Protein AF-A0A846DRZ0-F1 (afdb_monomer_lite)

Secondary structure (DSSP, 8-state):
------------SS----HHHHHHHHTT-HHHHHHHHHHHHHHHTT-TTTSS--HHHHHT--HHHHHHH-

Foldseek 3Di:
DDPPPPPLPQDDPQPQDCVVLVVCVVVVVVVVNVVVLLVRLCVQLVVNPPSDDDPVSVVPRDPSNVVSSD

Sequence (70 aa):
MDDYSTPVNLKSDVGADYCKLRDLLAAKKFKEADQERRRVMLIVALVDTKGYFNYKDIEQFPCTDLRTID

Structure (mmCIF, N/CA/C/O backbone):
data_AF-A0A846DRZ0-F1
#
_entry.id   AF-A0A846DRZ0-F1
#
loop_
_atom_site.group_PDB
_atom_site.id
_atom_site.type_symbol
_atom_site.label_atom_id
_atom_site.label_alt_id
_atom_site.label_comp_id
_atom_site.label_asym_id
_atom_site.label_entity_id
_atom_site.label_seq_id
_atom_site.pdbx_PDB_ins_code
_atom_site.Cartn_x
_atom_site.Cartn_y
_atom_site.Cartn_z
_atom_site.occupancy
_atom_site.B_iso_or_equiv
_atom_site.auth_seq_id
_atom_site.auth_comp_id
_atom_site.auth_asym_id
_atom_site.auth_atom_id
_atom_site.pdbx_PDB_model_num
ATOM 1 N N . MET A 1 1 ? -32.299 0.136 8.120 1.00 48.78 1 MET A N 1
ATOM 2 C CA . MET A 1 1 ? -31.617 1.332 7.572 1.00 48.78 1 MET A CA 1
ATOM 3 C C . MET A 1 1 ? -30.354 0.770 6.998 1.00 48.78 1 MET A C 1
ATOM 5 O O . MET A 1 1 ? -29.409 0.497 7.727 1.00 48.78 1 MET A O 1
ATOM 9 N N . ASP A 1 2 ? -30.498 0.320 5.767 1.00 45.31 2 ASP A N 1
ATOM 10 C CA . ASP A 1 2 ? -29.743 -0.822 5.293 1.00 45.31 2 ASP A CA 1
ATOM 11 C C . ASP A 1 2 ? -28.406 -0.296 4.805 1.00 45.31 2 ASP A C 1
ATOM 13 O O . ASP A 1 2 ? -28.348 0.572 3.933 1.00 45.31 2 ASP A O 1
ATOM 17 N N . ASP A 1 3 ? -27.357 -0.771 5.470 1.00 53.88 3 ASP A N 1
ATOM 18 C CA . ASP A 1 3 ? -25.957 -0.617 5.112 1.00 53.88 3 ASP A CA 1
ATOM 19 C C . ASP A 1 3 ? -25.766 -1.249 3.730 1.00 53.88 3 ASP A C 1
ATOM 21 O O . ASP A 1 3 ? -25.367 -2.404 3.588 1.00 53.88 3 ASP A O 1
ATOM 25 N N . TYR A 1 4 ? -26.160 -0.521 2.683 1.00 52.50 4 TYR A N 1
ATOM 26 C CA . TYR A 1 4 ? -25.739 -0.805 1.324 1.00 52.50 4 TYR A CA 1
ATOM 27 C C . TYR A 1 4 ? -24.240 -0.541 1.303 1.00 52.50 4 TYR A C 1
ATOM 29 O O . TYR A 1 4 ? -23.785 0.544 0.944 1.00 52.50 4 TYR A O 1
ATOM 37 N N . SER A 1 5 ? -23.493 -1.556 1.739 1.00 58.31 5 SER A N 1
ATOM 38 C CA . SER A 1 5 ? -22.090 -1.746 1.436 1.00 58.31 5 SER A CA 1
ATOM 39 C C . SER A 1 5 ? -21.997 -1.693 -0.082 1.00 58.31 5 SER A C 1
ATOM 41 O O . SER A 1 5 ? -22.246 -2.671 -0.790 1.00 58.31 5 SER A O 1
ATOM 43 N N . THR A 1 6 ? -21.771 -0.489 -0.602 1.00 54.69 6 THR A N 1
ATOM 44 C CA . THR A 1 6 ? -21.412 -0.303 -1.992 1.00 54.69 6 THR A CA 1
ATOM 45 C C . THR A 1 6 ? -20.206 -1.205 -2.199 1.00 54.69 6 THR A C 1
ATOM 47 O O . THR A 1 6 ? -1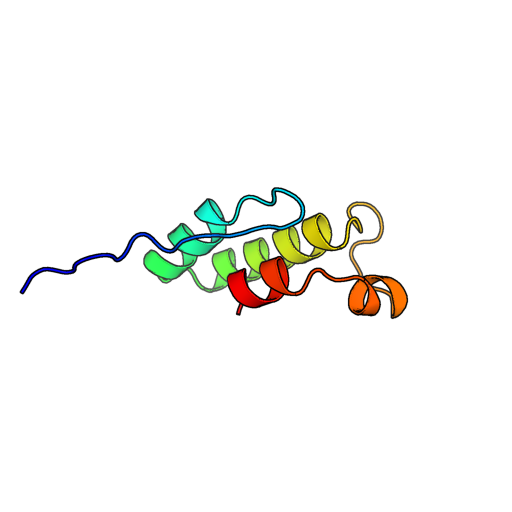9.252 -1.122 -1.419 1.00 54.69 6 THR A O 1
ATOM 50 N N . PRO A 1 7 ? -20.241 -2.134 -3.169 1.00 60.31 7 PRO A N 1
ATOM 51 C CA . PRO A 1 7 ? -19.076 -2.949 -3.438 1.00 60.31 7 PRO A CA 1
ATOM 52 C C . PRO A 1 7 ? -17.959 -1.977 -3.794 1.00 60.31 7 PRO A C 1
ATOM 54 O O . PRO A 1 7 ? -18.007 -1.321 -4.837 1.00 60.31 7 PRO A O 1
ATOM 57 N N . VAL A 1 8 ? -17.004 -1.818 -2.874 1.00 70.06 8 VAL A N 1
ATOM 58 C CA . VAL A 1 8 ? -15.831 -0.984 -3.098 1.00 70.06 8 VAL A CA 1
ATOM 59 C C . VAL A 1 8 ? -15.170 -1.576 -4.329 1.00 70.06 8 VAL A C 1
ATOM 6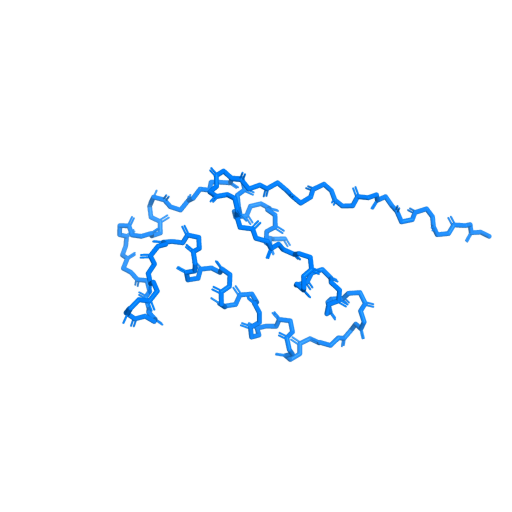1 O O . VAL A 1 8 ? -14.720 -2.723 -4.315 1.00 70.06 8 VAL A O 1
ATOM 64 N N . ASN A 1 9 ? -15.213 -0.832 -5.431 1.00 81.38 9 ASN A N 1
ATOM 65 C CA . ASN A 1 9 ? -14.598 -1.254 -6.673 1.00 81.38 9 ASN A CA 1
ATOM 66 C C . ASN A 1 9 ? -13.089 -1.065 -6.511 1.00 81.38 9 ASN A C 1
ATOM 68 O O . ASN A 1 9 ? -12.561 0.013 -6.777 1.00 81.38 9 ASN A O 1
ATOM 72 N N . LEU A 1 10 ? -12.436 -2.098 -5.980 1.00 89.88 10 LEU A N 1
ATOM 73 C CA . LEU A 1 10 ? -11.002 -2.139 -5.729 1.00 89.88 10 LEU A CA 1
ATOM 74 C C . LEU A 1 10 ? -10.283 -2.318 -7.068 1.00 89.88 10 LEU A C 1
ATOM 76 O O . LEU A 1 10 ? -10.100 -3.438 -7.543 1.00 89.88 10 LEU A O 1
ATOM 80 N N . LYS A 1 11 ? -9.939 -1.200 -7.708 1.00 93.88 11 LYS A N 1
ATOM 81 C CA . LYS A 1 11 ? -9.246 -1.196 -8.998 1.00 93.88 11 LYS A CA 1
ATOM 82 C C . LYS A 1 11 ? -7.738 -1.275 -8.802 1.00 93.88 11 LYS A C 1
ATOM 84 O O . LYS A 1 11 ? -7.204 -0.698 -7.859 1.00 93.88 11 LYS A O 1
ATOM 89 N N . SER A 1 12 ? -7.066 -1.931 -9.737 1.00 94.38 12 SER A N 1
ATOM 90 C CA . SER A 1 12 ? -5.610 -2.006 -9.794 1.00 94.38 12 SER A CA 1
ATOM 91 C C . SER A 1 12 ? -5.158 -2.023 -11.248 1.00 94.38 12 SER A C 1
ATOM 93 O O . SER A 1 12 ? -5.710 -2.792 -12.037 1.00 94.38 12 SER A O 1
ATOM 95 N N . ASP A 1 13 ? -4.153 -1.219 -11.592 1.00 94.19 13 ASP A N 1
ATOM 96 C CA . ASP A 1 13 ? -3.504 -1.272 -12.908 1.00 94.19 13 ASP A CA 1
ATOM 97 C C . ASP A 1 13 ? -2.479 -2.419 -12.977 1.00 94.19 13 ASP A C 1
ATOM 99 O O . ASP A 1 13 ? -2.129 -2.879 -14.064 1.00 94.19 13 ASP A O 1
ATOM 103 N N . VAL A 1 14 ? -2.026 -2.917 -11.820 1.00 91.81 14 VAL A N 1
ATOM 104 C CA . VAL A 1 14 ? -1.022 -3.992 -11.697 1.00 91.81 14 VAL A CA 1
ATOM 105 C C . VAL A 1 14 ? -1.596 -5.325 -11.201 1.00 91.81 14 VAL A C 1
ATOM 107 O O . VAL A 1 14 ? -0.863 -6.301 -11.061 1.00 91.81 14 VAL A O 1
ATOM 110 N N . GLY A 1 15 ? -2.904 -5.393 -10.941 1.00 91.31 15 GLY A N 1
ATOM 111 C CA . GLY A 1 15 ? -3.583 -6.591 -10.436 1.00 91.31 15 GLY A CA 1
ATOM 112 C C . GLY A 1 15 ? -3.358 -6.880 -8.945 1.00 91.31 15 GLY A C 1
ATOM 113 O O . GLY A 1 15 ? -3.481 -8.031 -8.527 1.00 91.31 15 GLY A O 1
ATOM 114 N N . ALA A 1 16 ? -3.023 -5.870 -8.140 1.00 92.25 16 ALA A N 1
ATOM 115 C CA . ALA A 1 16 ? -2.897 -5.985 -6.692 1.00 92.25 16 ALA A CA 1
ATOM 116 C C . ALA A 1 16 ? -4.245 -6.311 -6.019 1.00 92.25 16 ALA A C 1
ATOM 118 O O . ALA A 1 16 ? -5.293 -5.771 -6.378 1.00 92.25 16 ALA A O 1
ATOM 119 N N . ASP A 1 17 ? -4.205 -7.183 -5.007 1.00 93.19 17 ASP A N 1
ATOM 120 C CA . ASP A 1 17 ? -5.375 -7.540 -4.204 1.00 93.19 17 ASP A CA 1
ATOM 121 C C . ASP A 1 17 ? -5.478 -6.662 -2.948 1.00 93.19 17 ASP A C 1
ATOM 123 O O . ASP A 1 17 ? -4.658 -6.741 -2.031 1.00 93.19 17 ASP A O 1
ATOM 127 N N . TYR A 1 18 ? -6.533 -5.851 -2.898 1.00 95.06 18 TYR A N 1
ATOM 128 C CA . TYR A 1 18 ? -6.844 -4.956 -1.784 1.00 95.06 18 TYR A CA 1
ATOM 129 C C . TYR A 1 18 ? -7.903 -5.508 -0.823 1.00 95.06 18 TYR A C 1
ATOM 131 O O . TYR A 1 18 ? -8.246 -4.835 0.153 1.00 95.06 18 TYR A O 1
ATOM 139 N N . CYS A 1 19 ? -8.444 -6.708 -1.062 1.00 94.31 19 CYS A N 1
ATOM 140 C CA . CYS A 1 19 ? -9.551 -7.249 -0.270 1.00 94.31 19 CYS A CA 1
ATOM 141 C C . CYS A 1 19 ? -9.179 -7.355 1.208 1.00 94.31 19 CYS A C 1
ATOM 143 O O . CYS A 1 19 ? -9.944 -6.937 2.074 1.00 94.31 19 CYS A O 1
ATOM 145 N N . LYS A 1 20 ? -7.962 -7.823 1.502 1.00 95.38 20 LYS A N 1
ATOM 146 C CA . LYS A 1 20 ? -7.480 -7.930 2.880 1.00 95.38 20 LYS A CA 1
ATOM 147 C C . LYS A 1 20 ? -7.369 -6.566 3.563 1.00 95.38 20 LYS A C 1
ATOM 149 O O . LYS A 1 20 ? -7.762 -6.441 4.720 1.00 95.38 20 LYS A O 1
ATOM 154 N N . LEU A 1 21 ? -6.868 -5.547 2.862 1.00 95.44 21 LEU A N 1
ATOM 155 C CA . LEU A 1 21 ? -6.793 -4.187 3.399 1.00 95.44 21 LEU A CA 1
ATOM 156 C C . LEU A 1 21 ? -8.199 -3.655 3.716 1.00 95.44 21 LEU A C 1
ATOM 158 O O . LEU A 1 21 ? -8.439 -3.200 4.834 1.00 95.44 21 LEU A O 1
ATOM 162 N N . ARG A 1 22 ? -9.143 -3.796 2.776 1.00 94.81 22 ARG A N 1
ATOM 163 C CA . ARG A 1 22 ? -10.558 -3.440 2.967 1.00 94.81 22 ARG A CA 1
ATOM 164 C C . ARG A 1 22 ? -11.152 -4.134 4.194 1.00 94.81 22 ARG A C 1
ATOM 166 O O . ARG A 1 22 ? -11.782 -3.476 5.018 1.00 94.81 22 ARG A O 1
ATOM 173 N N . ASP A 1 23 ? -10.946 -5.440 4.332 1.00 95.44 23 ASP A N 1
ATOM 174 C CA . ASP A 1 23 ? -11.546 -6.233 5.408 1.00 95.44 23 ASP A CA 1
ATOM 175 C C . ASP A 1 23 ? -10.989 -5.844 6.785 1.00 95.44 23 ASP A C 1
ATOM 177 O O . ASP A 1 23 ? -11.733 -5.770 7.766 1.00 95.44 23 ASP A O 1
ATOM 181 N N . LEU A 1 24 ? -9.691 -5.533 6.867 1.00 96.94 24 LEU A N 1
ATOM 182 C CA . LEU A 1 24 ? -9.065 -5.041 8.097 1.00 96.94 24 LEU A CA 1
ATOM 183 C C . LEU A 1 24 ? -9.591 -3.654 8.486 1.00 96.94 24 LEU A C 1
ATOM 185 O O . LEU A 1 24 ? -9.873 -3.423 9.664 1.00 96.94 24 LEU A O 1
ATOM 189 N N . LEU A 1 25 ? -9.776 -2.759 7.510 1.00 94.56 25 LEU A N 1
ATOM 190 C CA . LEU A 1 25 ? -10.368 -1.437 7.729 1.00 94.56 25 LEU A CA 1
ATOM 191 C C . LEU A 1 25 ? -11.829 -1.544 8.189 1.00 94.56 25 LEU A C 1
ATOM 193 O O . LEU A 1 25 ? -12.198 -0.931 9.192 1.00 94.56 25 LEU A O 1
ATOM 197 N N . ALA A 1 26 ? -12.636 -2.381 7.531 1.00 94.00 26 ALA A N 1
ATOM 198 C CA . ALA A 1 26 ? -14.027 -2.636 7.911 1.00 94.00 26 ALA A CA 1
ATOM 199 C C . ALA A 1 26 ? -14.142 -3.218 9.332 1.00 94.00 26 ALA A C 1
ATOM 201 O O . ALA A 1 26 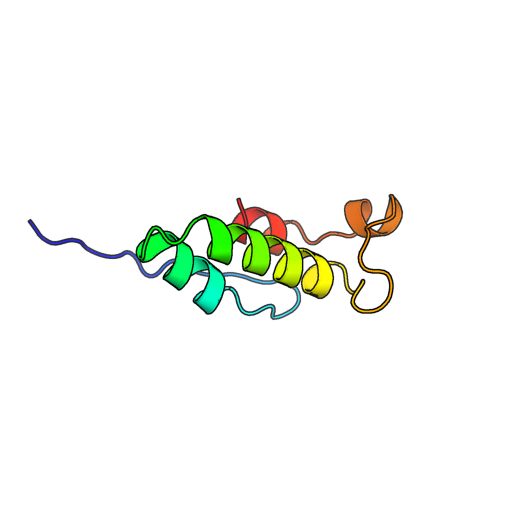? -15.023 -2.835 10.103 1.00 94.00 26 ALA A O 1
ATOM 202 N N . ALA A 1 27 ? -13.202 -4.085 9.721 1.00 96.12 27 ALA A N 1
ATOM 203 C CA . ALA A 1 27 ? -13.107 -4.645 11.068 1.00 96.12 27 ALA A CA 1
ATOM 204 C C . ALA A 1 27 ? -12.481 -3.690 12.108 1.00 96.12 27 ALA A C 1
ATOM 206 O O . ALA A 1 27 ? -12.301 -4.092 13.259 1.00 96.12 27 ALA A O 1
ATOM 207 N N . LYS A 1 28 ? -12.127 -2.450 11.729 1.00 95.62 28 LYS A N 1
ATOM 208 C CA . LYS A 1 28 ? -11.441 -1.449 12.575 1.00 95.62 28 LYS A CA 1
ATOM 209 C C . LYS A 1 28 ? -10.102 -1.933 13.154 1.00 95.62 28 LYS A C 1
ATOM 211 O O . LYS A 1 28 ? -9.653 -1.465 14.201 1.00 95.62 28 LYS A O 1
ATOM 216 N N . LYS A 1 29 ? -9.434 -2.862 12.466 1.00 97.75 29 LYS A N 1
ATOM 217 C CA . LYS A 1 29 ? -8.112 -3.396 12.824 1.00 97.75 29 LYS A CA 1
ATOM 218 C C . LYS A 1 29 ? -7.008 -2.517 12.242 1.00 97.75 29 LYS A C 1
ATOM 220 O O . LYS A 1 29 ? -6.280 -2.924 11.342 1.00 97.75 29 LYS A O 1
ATOM 225 N N . PHE A 1 30 ? -6.913 -1.277 12.723 1.00 96.00 30 PHE A N 1
ATOM 226 C CA . PHE A 1 30 ? -6.049 -0.252 12.120 1.00 96.00 30 PHE A CA 1
ATOM 227 C C . PHE A 1 30 ? -4.563 -0.622 12.122 1.00 96.00 30 PHE A C 1
ATOM 229 O O . PHE A 1 30 ? -3.860 -0.352 11.156 1.00 96.00 30 PHE A O 1
ATOM 236 N N . LYS A 1 31 ? -4.085 -1.301 13.172 1.00 97.31 31 LYS A N 1
ATOM 237 C CA . LYS A 1 31 ? -2.684 -1.731 13.261 1.00 97.31 31 LYS A CA 1
ATOM 238 C C . LYS A 1 31 ? -2.332 -2.731 12.157 1.00 97.31 31 LYS A C 1
ATOM 240 O O . LYS A 1 31 ? -1.275 -2.631 11.541 1.00 97.31 31 LYS A O 1
ATOM 245 N N . GLU A 1 32 ? -3.202 -3.702 11.921 1.00 97.75 32 GLU A N 1
ATOM 246 C CA . GLU A 1 32 ? -3.047 -4.698 10.868 1.00 97.75 32 GLU A CA 1
ATOM 247 C C . GLU A 1 32 ? -3.288 -4.089 9.482 1.00 97.75 32 GLU A C 1
ATOM 249 O O . GLU A 1 32 ? -2.575 -4.429 8.539 1.00 97.75 32 GLU A O 1
ATOM 254 N N . ALA A 1 33 ? -4.241 -3.162 9.357 1.00 96.75 33 ALA A N 1
ATOM 255 C CA . ALA A 1 33 ? -4.487 -2.427 8.120 1.00 96.75 33 ALA A CA 1
ATOM 256 C C . ALA A 1 33 ? -3.256 -1.611 7.695 1.00 96.75 33 ALA A C 1
ATOM 258 O O . ALA A 1 33 ? -2.878 -1.658 6.532 1.00 96.75 33 ALA A O 1
ATOM 259 N N . ASP A 1 34 ? -2.559 -0.955 8.626 1.00 96.06 34 ASP A N 1
ATOM 260 C CA . ASP A 1 34 ? -1.306 -0.237 8.346 1.00 96.06 34 ASP A CA 1
ATOM 261 C C . ASP A 1 34 ? -0.186 -1.164 7.850 1.00 96.06 34 ASP A C 1
ATOM 263 O O . ASP A 1 34 ? 0.630 -0.794 6.998 1.00 96.06 34 ASP A O 1
ATOM 267 N N . GLN A 1 35 ? -0.120 -2.385 8.388 1.00 95.56 35 GLN A N 1
ATOM 268 C CA . GLN A 1 35 ? 0.833 -3.396 7.928 1.00 95.56 35 GLN A CA 1
ATOM 269 C C . GLN A 1 35 ? 0.491 -3.864 6.512 1.00 95.56 35 GLN A C 1
ATOM 271 O O . GLN A 1 35 ? 1.382 -3.942 5.665 1.00 95.56 35 GLN A O 1
ATOM 276 N N . GLU A 1 36 ? -0.790 -4.122 6.241 1.00 95.38 36 GLU A N 1
ATOM 277 C CA . GLU A 1 36 ? -1.246 -4.528 4.914 1.00 95.38 36 GLU A CA 1
ATOM 278 C C . GLU A 1 36 ? -1.079 -3.399 3.892 1.00 95.38 36 GLU A C 1
ATOM 280 O O . GLU A 1 36 ? -0.572 -3.642 2.804 1.00 95.38 36 GLU A O 1
ATOM 285 N N . ARG A 1 37 ? -1.386 -2.149 4.255 1.00 94.12 37 ARG A N 1
ATOM 286 C CA . ARG A 1 37 ? -1.179 -0.972 3.400 1.00 94.12 37 ARG A CA 1
ATOM 287 C C . ARG A 1 37 ? 0.280 -0.854 2.963 1.00 94.12 37 ARG A C 1
ATOM 289 O O . ARG A 1 37 ? 0.545 -0.659 1.779 1.00 94.12 37 ARG A O 1
ATOM 296 N N . ARG A 1 38 ? 1.238 -1.034 3.885 1.00 91.94 38 ARG A N 1
ATOM 297 C CA . ARG A 1 38 ? 2.671 -1.056 3.535 1.00 91.94 38 ARG A CA 1
ATOM 298 C C . ARG A 1 38 ? 3.034 -2.214 2.613 1.00 91.94 38 ARG A C 1
ATOM 300 O O . ARG A 1 38 ? 3.752 -2.001 1.642 1.00 91.94 38 ARG A O 1
ATOM 307 N N . ARG A 1 39 ? 2.539 -3.419 2.900 1.00 91.75 39 ARG A N 1
ATOM 308 C CA . ARG A 1 39 ? 2.762 -4.600 2.056 1.00 91.75 39 ARG A CA 1
ATOM 309 C C . ARG A 1 39 ? 2.251 -4.366 0.633 1.00 91.75 39 ARG A C 1
ATOM 311 O O . ARG A 1 39 ? 2.992 -4.615 -0.310 1.00 91.75 39 ARG A O 1
ATOM 318 N N . VAL A 1 40 ? 1.027 -3.865 0.473 1.00 92.69 40 VAL A N 1
ATOM 319 C CA . VAL A 1 40 ? 0.441 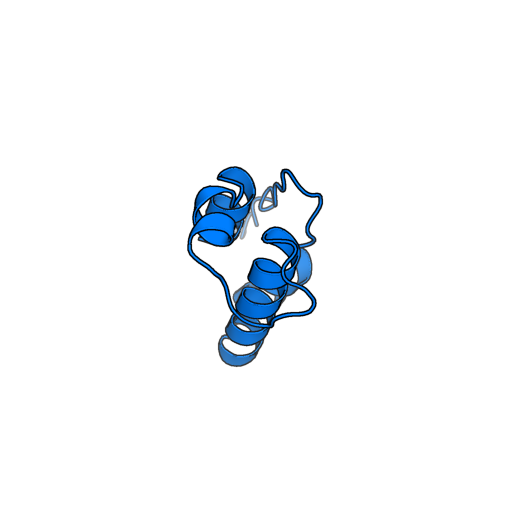-3.645 -0.854 1.00 92.69 40 VAL A CA 1
ATOM 320 C C . VAL A 1 40 ? 1.148 -2.512 -1.601 1.00 92.69 40 VAL A C 1
ATOM 322 O O . VAL A 1 40 ? 1.413 -2.669 -2.786 1.00 92.69 40 VAL A O 1
ATOM 325 N N . MET A 1 41 ? 1.557 -1.424 -0.934 1.00 90.81 41 MET A N 1
ATOM 326 C CA . MET A 1 41 ? 2.380 -0.394 -1.590 1.00 90.81 41 MET A CA 1
ATOM 327 C C . MET A 1 41 ? 3.707 -0.954 -2.127 1.00 90.81 41 MET A C 1
ATOM 329 O O . MET A 1 41 ? 4.125 -0.568 -3.215 1.00 90.81 41 MET A O 1
ATOM 333 N N . LEU A 1 42 ? 4.366 -1.867 -1.401 1.00 89.62 42 LEU A N 1
ATOM 334 C CA . LEU A 1 42 ? 5.605 -2.504 -1.871 1.00 89.62 42 LEU A CA 1
ATOM 335 C C . LEU A 1 42 ? 5.372 -3.389 -3.101 1.00 89.62 42 LEU A C 1
ATOM 337 O O . LEU A 1 42 ? 6.151 -3.303 -4.050 1.00 89.62 42 LEU A O 1
ATOM 341 N N . ILE A 1 43 ? 4.284 -4.165 -3.099 1.00 88.56 43 ILE A N 1
ATOM 342 C CA . ILE A 1 43 ? 3.879 -5.008 -4.234 1.00 88.56 43 ILE A CA 1
ATOM 343 C C . ILE A 1 43 ? 3.587 -4.138 -5.460 1.00 88.56 43 ILE A C 1
ATOM 345 O O . ILE A 1 43 ? 4.111 -4.398 -6.540 1.00 88.56 43 ILE A O 1
ATOM 349 N N . VAL A 1 44 ? 2.785 -3.081 -5.293 1.00 91.00 44 VAL A N 1
ATOM 350 C CA . VAL A 1 44 ? 2.374 -2.196 -6.395 1.00 91.00 44 VAL A CA 1
ATOM 351 C C . VAL A 1 44 ? 3.570 -1.489 -7.023 1.00 91.00 44 VAL A C 1
ATOM 353 O O . VAL A 1 44 ? 3.659 -1.379 -8.242 1.00 91.00 44 VAL A O 1
ATOM 356 N N . ALA A 1 45 ? 4.518 -1.047 -6.202 1.00 88.06 45 ALA A N 1
ATOM 357 C CA . ALA A 1 45 ? 5.730 -0.409 -6.692 1.00 88.06 45 ALA A CA 1
ATOM 358 C C . ALA A 1 45 ? 6.755 -1.411 -7.274 1.00 88.06 45 ALA A C 1
ATOM 360 O O . ALA A 1 45 ? 7.820 -0.990 -7.722 1.00 88.06 45 ALA A O 1
ATOM 361 N N . LEU A 1 46 ? 6.469 -2.723 -7.256 1.00 79.25 46 LEU A N 1
ATOM 362 C CA . LEU A 1 46 ? 7.384 -3.805 -7.650 1.00 79.25 46 LEU A CA 1
ATOM 363 C C . LEU A 1 46 ? 8.705 -3.796 -6.855 1.00 79.25 46 LEU A C 1
ATOM 365 O O . LEU A 1 46 ? 9.766 -4.179 -7.356 1.00 79.25 46 LEU A O 1
ATOM 369 N N . VAL A 1 47 ? 8.650 -3.370 -5.588 1.00 70.62 47 VAL A N 1
ATOM 370 C CA . VAL A 1 47 ? 9.820 -3.196 -4.705 1.00 70.62 47 VAL A CA 1
ATOM 371 C C . VAL A 1 47 ? 9.946 -4.338 -3.689 1.00 70.62 47 VAL A C 1
ATOM 373 O O . VAL A 1 47 ? 10.509 -4.171 -2.60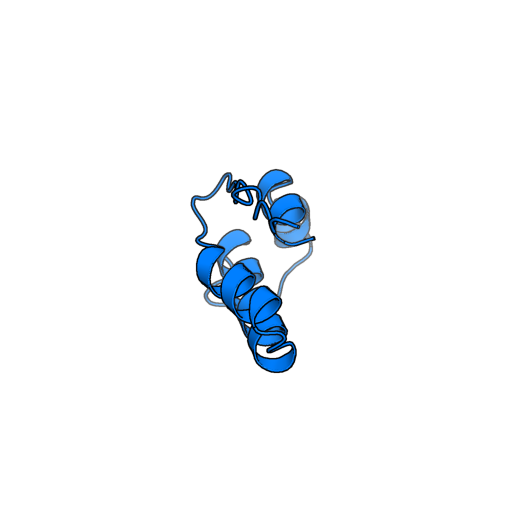3 1.00 70.62 47 VAL A O 1
ATOM 376 N N . ASP A 1 48 ? 9.466 -5.529 -4.056 1.00 63.06 48 ASP A N 1
ATOM 377 C CA . ASP A 1 48 ? 9.359 -6.703 -3.174 1.00 63.06 48 ASP A CA 1
ATOM 378 C C . ASP A 1 48 ? 10.675 -7.091 -2.474 1.00 63.06 48 ASP A C 1
ATOM 380 O O . ASP A 1 48 ? 10.652 -7.719 -1.418 1.00 63.06 48 ASP A O 1
ATOM 384 N N . THR A 1 49 ? 11.836 -6.692 -3.007 1.00 66.94 49 THR A N 1
ATOM 385 C CA . THR A 1 49 ? 13.152 -7.059 -2.454 1.00 66.94 49 THR A CA 1
ATOM 386 C C . THR A 1 49 ? 13.850 -5.970 -1.639 1.00 66.94 49 THR A C 1
ATOM 388 O O . THR A 1 49 ? 14.724 -6.302 -0.840 1.00 66.94 49 THR A O 1
ATOM 391 N N . LYS A 1 50 ? 13.507 -4.682 -1.803 1.00 72.12 50 LYS A N 1
ATOM 392 C CA . LYS A 1 50 ? 14.227 -3.586 -1.116 1.00 72.12 50 LYS A CA 1
ATOM 393 C C . LYS A 1 50 ? 13.544 -3.136 0.172 1.00 72.12 50 LYS A C 1
ATOM 395 O O . LYS A 1 50 ? 14.227 -2.664 1.072 1.00 72.12 50 LYS A O 1
ATOM 400 N N . GLY A 1 51 ? 12.221 -3.280 0.285 1.00 75.62 51 GLY A N 1
ATOM 401 C CA . GLY A 1 51 ? 11.468 -2.883 1.484 1.00 75.62 51 GLY A CA 1
ATOM 402 C C . GLY A 1 51 ? 11.381 -1.366 1.731 1.00 75.62 51 GLY A C 1
ATOM 403 O O . GLY A 1 51 ? 10.856 -0.948 2.761 1.00 75.62 51 GLY A O 1
ATOM 404 N N . TYR A 1 52 ? 11.874 -0.541 0.804 1.00 78.94 52 TYR A N 1
ATOM 405 C CA . TYR A 1 52 ? 11.771 0.921 0.807 1.00 78.94 52 TYR A CA 1
ATOM 406 C C . TYR A 1 52 ? 11.641 1.438 -0.628 1.00 78.94 52 TYR A C 1
ATOM 408 O O . TYR A 1 52 ? 12.181 0.829 -1.549 1.00 78.94 52 TYR A O 1
ATOM 416 N N . PHE A 1 53 ? 10.976 2.579 -0.811 1.00 82.94 53 PHE A N 1
ATOM 417 C CA . PHE A 1 53 ? 10.811 3.217 -2.118 1.00 82.94 53 PHE A CA 1
ATOM 418 C C . PHE A 1 53 ? 11.980 4.152 -2.431 1.00 82.94 53 PHE A C 1
ATOM 420 O O . PHE A 1 53 ? 12.457 4.882 -1.560 1.00 82.94 53 PHE A O 1
ATOM 427 N N . ASN A 1 54 ? 12.415 4.166 -3.687 1.00 84.38 54 ASN A N 1
ATOM 428 C CA . ASN A 1 54 ? 13.215 5.252 -4.240 1.00 84.38 54 ASN A CA 1
ATOM 429 C C . ASN A 1 54 ? 12.320 6.226 -5.032 1.00 84.38 54 ASN A C 1
ATOM 431 O O . ASN A 1 54 ? 11.166 5.926 -5.326 1.00 84.38 54 ASN A O 1
ATOM 435 N N . TYR A 1 55 ? 12.852 7.397 -5.391 1.00 86.44 55 TYR A N 1
ATOM 436 C CA . TYR A 1 55 ? 12.085 8.425 -6.106 1.00 86.44 55 TYR A CA 1
ATOM 437 C C . TYR A 1 55 ? 11.438 7.909 -7.405 1.00 86.44 55 TYR A C 1
ATOM 439 O O . TYR A 1 55 ? 10.291 8.241 -7.684 1.00 86.44 55 TYR A O 1
ATOM 447 N N . LYS A 1 56 ? 12.131 7.052 -8.167 1.00 86.38 56 LYS A N 1
ATOM 448 C CA . LYS A 1 56 ? 11.600 6.490 -9.419 1.00 86.38 56 LYS A CA 1
ATOM 449 C C . LYS A 1 56 ? 10.445 5.521 -9.180 1.00 86.38 56 LYS A C 1
ATOM 451 O O . LYS A 1 56 ? 9.554 5.456 -10.017 1.00 86.38 56 LYS A O 1
ATOM 456 N N . ASP A 1 57 ? 10.459 4.789 -8.064 1.00 87.19 57 ASP A N 1
ATOM 457 C CA . ASP A 1 57 ? 9.372 3.869 -7.699 1.00 87.19 57 ASP A CA 1
ATOM 458 C C . ASP A 1 57 ? 8.089 4.655 -7.384 1.00 87.19 57 ASP A C 1
ATOM 460 O O . ASP A 1 57 ? 6.993 4.230 -7.729 1.00 87.19 57 ASP A O 1
ATOM 464 N N . ILE A 1 58 ? 8.233 5.832 -6.761 1.00 86.69 58 ILE A N 1
ATOM 465 C CA . ILE A 1 58 ? 7.117 6.745 -6.475 1.00 86.69 58 ILE A CA 1
ATOM 466 C C . ILE A 1 58 ? 6.619 7.407 -7.765 1.00 86.69 58 ILE A C 1
ATOM 468 O O . ILE A 1 58 ? 5.416 7.503 -7.980 1.00 86.69 58 ILE A O 1
ATOM 472 N N . GLU A 1 59 ? 7.531 7.844 -8.635 1.00 88.88 59 GLU A N 1
ATOM 473 C CA . GLU A 1 59 ? 7.195 8.475 -9.919 1.00 88.88 59 GLU A CA 1
ATOM 474 C C . GLU A 1 59 ? 6.444 7.526 -10.865 1.00 88.88 59 GLU A C 1
ATOM 476 O O . GLU A 1 59 ? 5.577 7.962 -11.619 1.00 88.88 59 GLU A O 1
ATOM 481 N N . GLN A 1 60 ? 6.746 6.228 -10.807 1.00 89.06 60 GLN A N 1
ATOM 482 C CA . GLN A 1 60 ? 6.083 5.196 -11.607 1.00 89.06 60 GLN A CA 1
ATOM 483 C C . GLN A 1 60 ? 4.898 4.539 -10.890 1.00 89.06 60 GLN A C 1
ATOM 485 O O . GLN A 1 60 ? 4.296 3.615 -11.439 1.00 89.06 60 GLN A O 1
ATOM 490 N N . PHE A 1 61 ? 4.552 4.991 -9.680 1.00 91.75 61 PHE A N 1
ATOM 491 C CA . PHE A 1 61 ? 3.465 4.393 -8.918 1.00 91.75 61 PHE A CA 1
ATOM 492 C C . PHE A 1 61 ? 2.129 4.602 -9.656 1.00 91.75 61 PHE A C 1
ATOM 494 O O . PHE A 1 61 ? 1.762 5.748 -9.936 1.00 91.75 61 PHE A O 1
ATOM 501 N N . PRO A 1 62 ? 1.366 3.539 -9.964 1.00 93.88 62 PRO A N 1
ATOM 502 C CA . PRO A 1 62 ? 0.127 3.683 -10.714 1.00 93.88 62 PRO A CA 1
ATOM 503 C C . PRO A 1 62 ? -0.919 4.505 -9.950 1.00 93.88 62 PRO A C 1
ATOM 505 O O . PRO A 1 62 ? -1.257 4.227 -8.796 1.00 93.88 62 PRO A O 1
ATOM 508 N N . CYS A 1 63 ? -1.480 5.519 -10.613 1.00 93.62 63 CYS A N 1
ATOM 509 C CA . CYS A 1 63 ? -2.467 6.415 -10.009 1.00 93.62 63 CYS A CA 1
ATOM 510 C C . CYS A 1 63 ? -3.745 5.687 -9.569 1.00 93.62 63 CYS A C 1
ATOM 512 O O . CYS A 1 63 ? -4.354 6.079 -8.571 1.00 93.62 63 CYS A O 1
ATOM 514 N N . THR A 1 64 ? -4.171 4.658 -10.309 1.00 94.56 64 THR A N 1
ATOM 515 C CA . THR A 1 64 ? -5.360 3.864 -9.967 1.00 94.56 64 THR A CA 1
ATOM 516 C C . THR A 1 64 ? -5.157 3.139 -8.645 1.00 94.56 64 THR A C 1
ATOM 518 O O . THR A 1 64 ? -5.993 3.246 -7.754 1.00 94.56 64 THR A O 1
ATOM 521 N N . ASP A 1 65 ? -4.018 2.469 -8.494 1.00 94.12 65 ASP A N 1
ATOM 522 C CA . ASP A 1 65 ? -3.634 1.767 -7.273 1.00 94.12 65 ASP A CA 1
ATOM 523 C C . ASP A 1 65 ? -3.482 2.719 -6.084 1.00 94.12 65 ASP A C 1
ATOM 525 O O . ASP A 1 65 ? -3.951 2.420 -4.986 1.00 94.12 65 ASP A O 1
ATOM 529 N N . LEU A 1 66 ? -2.891 3.900 -6.298 1.00 92.56 66 LEU A N 1
ATOM 530 C CA . LEU A 1 66 ? -2.784 4.914 -5.248 1.00 92.56 66 LEU A CA 1
ATOM 531 C C . LEU A 1 66 ? -4.169 5.375 -4.782 1.00 92.56 66 LEU A C 1
ATOM 533 O O . LEU A 1 66 ? -4.407 5.459 -3.582 1.00 92.56 66 LEU A O 1
ATOM 537 N N . ARG A 1 67 ? -5.094 5.610 -5.721 1.00 92.69 67 ARG A N 1
ATOM 538 C CA . ARG A 1 67 ? -6.484 5.987 -5.423 1.00 92.69 67 ARG A CA 1
ATOM 539 C C . ARG A 1 67 ? -7.264 4.881 -4.714 1.00 92.69 67 ARG A C 1
ATOM 541 O O . ARG A 1 67 ? -8.175 5.192 -3.965 1.00 92.69 67 ARG A O 1
ATOM 548 N N . THR 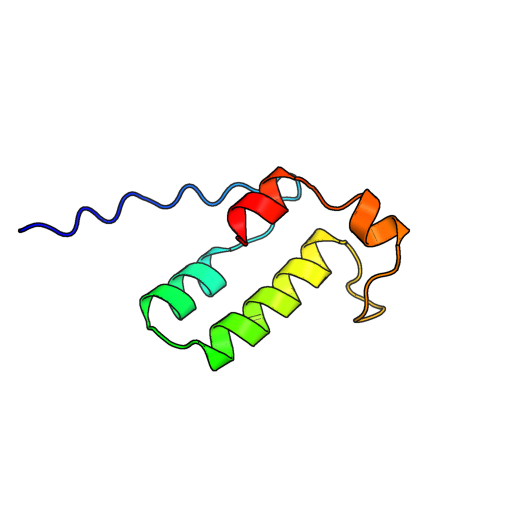A 1 68 ? -6.954 3.612 -4.967 1.00 92.94 68 THR A N 1
ATOM 549 C CA . THR A 1 68 ? -7.591 2.495 -4.253 1.00 92.94 68 THR A CA 1
ATOM 550 C C . THR A 1 68 ? -7.074 2.360 -2.813 1.00 92.94 68 THR A C 1
ATOM 552 O O . THR A 1 68 ? -7.782 1.827 -1.962 1.00 92.94 68 THR A O 1
ATOM 555 N N . ILE A 1 69 ? -5.849 2.825 -2.532 1.00 90.50 69 ILE A N 1
ATOM 556 C CA . ILE A 1 69 ? -5.228 2.791 -1.196 1.00 90.50 69 ILE A CA 1
ATOM 557 C C . ILE A 1 69 ? -5.622 3.996 -0.318 1.00 90.50 69 ILE A C 1
ATOM 559 O O . ILE A 1 69 ? -5.608 3.857 0.911 1.00 90.50 69 ILE A O 1
ATOM 563 N N . ASP A 1 70 ? -5.873 5.160 -0.925 1.00 84.75 70 ASP A N 1
ATOM 564 C CA . ASP A 1 70 ? -6.289 6.414 -0.264 1.00 84.75 70 ASP A CA 1
ATOM 565 C C . ASP A 1 70 ? -7.735 6.361 0.258 1.00 84.75 70 ASP A C 1
ATOM 567 O O . ASP A 1 70 ? -7.925 6.701 1.448 1.00 84.75 70 ASP A O 1
#

Radius of gyration: 13.3 Å; chains: 1; bounding box: 46×16×26 Å

pLDDT: mean 86.07, std 13.28, range [45.31, 97.75]